Protein AF-A0A2S9XKL3-F1 (afdb_monomer)

Secondary structure (DSSP, 8-state):
--------SSSTTGGGGGGPPPPHHHHHHHHHHHHHHHHTHHHHTS-HHHHHHHHHHHHHHHHHHHHHH-HHHHHHHHHHHHH-SSHHHHHHHHHGGG-

pLDDT: mean 80.09, std 16.91, range [36.41, 94.81]

Organism: NCBI:txid215803

Sequence (99 aa):
MKKFRTLIALAALAPMLAACAPAPEDVCQHVVDLMKKELGEQVDAMPEDEITKIKDNCVKEAEKEKEMKGALEYKKQAKCVMAAESLDDLKTCEEDEKK

Foldseek 3Di:
DDDPDPDPDPPVCVVVVVPDADQQLRLLVLVLVQCCVPVPPVSVVDDPVVSVVSSVVSNVVLVVVCVVVHVPLSSQLSVQSNVDPHPVSNVVSVVVVPD

Radius of gyration: 18.77 Å; Cα contacts (8 Å, |Δi|>4): 61; chains: 1; bounding box: 44×23×62 Å

Structure (mmCIF, N/CA/C/O backbone):
data_AF-A0A2S9XKL3-F1
#
_entry.id   AF-A0A2S9XKL3-F1
#
loop_
_atom_site.group_PDB
_atom_site.id
_atom_site.type_symbol
_atom_site.label_atom_id
_atom_site.label_alt_id
_atom_site.label_comp_id
_atom_site.label_asym_id
_atom_site.label_entity_id
_atom_site.label_seq_id
_atom_site.pdbx_PDB_ins_code
_atom_site.Cartn_x
_atom_site.Cartn_y
_atom_site.Cartn_z
_atom_site.occupancy
_atom_site.B_iso_or_equiv
_atom_site.auth_seq_id
_atom_site.auth_comp_id
_atom_site.auth_asym_id
_atom_site.auth_atom_id
_atom_site.pdbx_PDB_model_num
ATOM 1 N N . MET A 1 1 ? -30.413 -6.110 -47.545 1.00 46.59 1 MET A N 1
ATOM 2 C CA . MET A 1 1 ? -28.959 -6.236 -47.283 1.00 46.59 1 MET A CA 1
ATOM 3 C C . MET A 1 1 ? -28.255 -4.920 -47.611 1.00 46.59 1 MET A C 1
ATOM 5 O O . MET A 1 1 ? -27.972 -4.661 -48.775 1.00 46.59 1 MET A O 1
ATOM 9 N N . LYS A 1 2 ? -28.035 -4.033 -46.631 1.00 43.28 2 LYS A N 1
ATOM 10 C CA . LYS A 1 2 ? -27.246 -2.807 -46.843 1.00 43.28 2 LYS A CA 1
ATOM 11 C C . LYS A 1 2 ? -26.657 -2.303 -45.514 1.00 43.28 2 LYS A C 1
ATOM 13 O O . LYS A 1 2 ? -27.341 -1.671 -44.729 1.00 43.28 2 LYS A O 1
ATOM 18 N N . LYS A 1 3 ? -25.354 -2.572 -45.362 1.00 49.06 3 LYS A N 1
ATOM 19 C CA . LYS A 1 3 ? -24.338 -1.694 -44.752 1.00 49.06 3 LYS A CA 1
ATOM 20 C C . LYS A 1 3 ? -24.365 -1.512 -43.221 1.00 49.06 3 LYS A C 1
ATOM 22 O O . LYS A 1 3 ? -24.509 -0.403 -42.729 1.00 49.06 3 LYS A O 1
ATOM 27 N N . PHE A 1 4 ? -24.032 -2.579 -42.492 1.00 58.56 4 PHE A N 1
ATOM 28 C CA . PHE A 1 4 ? -23.352 -2.483 -41.189 1.00 58.56 4 PHE A CA 1
ATOM 29 C C . PHE A 1 4 ? -21.908 -1.991 -41.406 1.00 58.56 4 PHE A C 1
ATOM 31 O O . PHE A 1 4 ? -20.987 -2.792 -41.542 1.00 58.56 4 PHE A O 1
ATOM 38 N N . ARG A 1 5 ? -21.699 -0.679 -41.561 1.00 57.38 5 ARG A N 1
ATOM 39 C CA . ARG A 1 5 ? -20.366 -0.107 -41.836 1.00 57.38 5 ARG A CA 1
ATOM 40 C C . ARG A 1 5 ? -20.086 1.160 -41.029 1.00 57.38 5 ARG A C 1
ATOM 42 O O . ARG A 1 5 ? -19.660 2.153 -41.605 1.00 57.38 5 ARG A O 1
ATOM 49 N N . THR A 1 6 ? -20.326 1.172 -39.716 1.00 58.09 6 THR A N 1
ATOM 50 C CA . THR A 1 6 ? -19.864 2.303 -38.881 1.00 58.09 6 THR A CA 1
ATOM 51 C C . THR A 1 6 ? -19.743 1.956 -37.393 1.00 58.09 6 THR A C 1
ATOM 53 O O . THR A 1 6 ? -20.378 2.595 -36.575 1.00 58.09 6 THR A O 1
ATOM 56 N N . LEU A 1 7 ? -18.954 0.947 -37.007 1.00 56.72 7 LEU A N 1
ATOM 57 C CA . LEU A 1 7 ? -18.622 0.715 -35.585 1.00 56.72 7 LEU A CA 1
ATOM 58 C C . LEU A 1 7 ? -17.201 0.148 -35.413 1.00 56.72 7 LEU A C 1
ATOM 60 O O . LEU A 1 7 ? -17.016 -0.872 -34.768 1.00 56.72 7 LEU A O 1
ATOM 64 N N . ILE A 1 8 ? -16.180 0.758 -36.023 1.00 56.44 8 ILE A N 1
ATOM 65 C CA . ILE A 1 8 ? -14.775 0.422 -35.720 1.00 56.44 8 ILE A CA 1
ATOM 66 C C . ILE A 1 8 ? -13.947 1.708 -35.793 1.00 56.44 8 ILE A C 1
ATOM 68 O O . ILE A 1 8 ? -13.337 1.995 -36.815 1.00 56.44 8 ILE A O 1
ATOM 72 N N . ALA A 1 9 ? -13.974 2.530 -34.743 1.00 54.47 9 ALA A N 1
ATOM 73 C CA . ALA A 1 9 ? -13.063 3.679 -34.629 1.00 54.47 9 ALA A CA 1
ATOM 74 C C . ALA A 1 9 ? -12.817 4.139 -33.176 1.00 54.47 9 ALA A C 1
ATOM 76 O O . ALA A 1 9 ? -12.520 5.304 -32.950 1.00 54.47 9 ALA A O 1
ATOM 77 N N . LEU A 1 10 ? -12.950 3.254 -32.180 1.00 52.47 10 LEU A N 1
ATOM 78 C CA . LEU A 1 10 ? -12.739 3.600 -30.760 1.00 52.47 10 LEU A CA 1
ATOM 79 C C . LEU A 1 10 ? -11.822 2.622 -30.003 1.00 52.47 10 LEU A C 1
ATOM 81 O O . LEU A 1 10 ? -11.682 2.725 -28.793 1.00 52.47 10 LEU A O 1
ATOM 85 N N . ALA A 1 11 ? -11.154 1.697 -30.702 1.00 55.62 11 ALA A N 1
ATOM 86 C CA . ALA A 1 11 ? -10.249 0.722 -30.079 1.00 55.62 11 ALA A CA 1
ATOM 87 C C . ALA A 1 11 ? -8.760 1.137 -30.098 1.00 55.62 11 ALA A C 1
ATOM 89 O O . ALA A 1 11 ? -7.928 0.470 -29.493 1.00 55.62 11 ALA A O 1
ATOM 90 N N . ALA A 1 12 ? -8.400 2.236 -30.773 1.00 50.56 12 ALA A N 1
ATOM 91 C CA . ALA A 1 12 ? -6.998 2.620 -30.985 1.00 50.56 12 ALA A CA 1
ATOM 92 C C . ALA A 1 12 ? -6.342 3.378 -29.808 1.00 50.56 12 ALA A C 1
ATOM 94 O O . ALA A 1 12 ? -5.145 3.639 -29.856 1.00 50.56 12 ALA A O 1
ATOM 95 N N . LEU A 1 13 ? -7.089 3.714 -28.747 1.00 50.31 13 LEU A N 1
ATOM 96 C CA . LEU A 1 13 ? -6.554 4.404 -27.557 1.00 50.31 13 LEU A CA 1
ATOM 97 C C . LEU A 1 13 ? -6.265 3.467 -26.374 1.00 50.31 13 LEU A C 1
ATOM 99 O O . LEU A 1 13 ? -5.653 3.887 -25.395 1.00 50.31 13 LEU A O 1
ATOM 103 N N . ALA A 1 14 ? -6.635 2.189 -26.474 1.00 52.69 14 ALA A N 1
ATOM 104 C CA . ALA A 1 14 ? -6.375 1.196 -25.434 1.00 52.69 14 ALA A CA 1
ATOM 105 C C . ALA A 1 14 ? -4.885 1.032 -25.034 1.00 52.69 14 ALA A C 1
ATOM 107 O O . ALA A 1 14 ? -4.632 0.804 -23.850 1.00 52.69 14 ALA A O 1
ATOM 108 N N . PRO A 1 15 ? -3.874 1.183 -25.923 1.00 54.03 15 PRO A N 1
ATOM 109 C CA . PRO A 1 15 ? -2.487 0.919 -25.532 1.00 54.03 15 PRO A CA 1
ATOM 110 C C . PRO A 1 15 ? -1.891 1.958 -24.570 1.00 54.03 15 PRO A C 1
ATOM 112 O O . PRO A 1 15 ? -0.917 1.652 -23.886 1.00 54.03 15 PRO A O 1
ATOM 115 N N . MET A 1 16 ? -2.447 3.176 -24.490 1.00 50.41 16 MET A N 1
ATOM 116 C CA . MET A 1 16 ? -1.868 4.241 -23.655 1.00 50.41 16 MET A CA 1
ATOM 117 C C . MET A 1 16 ? -2.165 4.077 -22.157 1.00 50.41 16 MET A C 1
ATOM 119 O O . MET A 1 16 ? -1.438 4.626 -21.335 1.00 50.41 16 MET A O 1
ATOM 123 N N . LEU A 1 17 ? -3.164 3.274 -21.777 1.00 51.84 17 LEU A N 1
ATOM 124 C CA . LEU A 1 17 ? -3.516 3.054 -20.367 1.00 51.84 17 LEU A CA 1
ATOM 125 C C . LEU A 1 17 ? -2.569 2.068 -19.659 1.00 51.84 17 LEU A C 1
ATOM 127 O O . LEU A 1 17 ? -2.410 2.127 -18.444 1.00 51.84 17 LEU A O 1
ATOM 131 N N . ALA A 1 18 ? -1.861 1.207 -20.398 1.00 52.06 18 ALA A N 1
ATOM 132 C CA . ALA A 1 18 ? -0.880 0.279 -19.819 1.00 52.06 18 ALA A CA 1
ATOM 133 C C . ALA A 1 18 ? 0.420 0.978 -19.351 1.00 52.06 18 ALA A C 1
ATOM 135 O O . ALA A 1 18 ? 1.221 0.411 -18.586 1.00 52.06 18 ALA A O 1
ATOM 136 N N . ALA A 1 19 ? 0.639 2.220 -19.799 1.00 55.53 19 ALA A N 1
ATOM 137 C CA . ALA A 1 19 ? 1.827 3.011 -19.503 1.00 55.53 19 ALA A CA 1
ATOM 138 C C . ALA A 1 19 ? 1.751 3.757 -18.158 1.00 55.53 19 ALA A C 1
ATOM 140 O O . ALA A 1 19 ? 2.805 4.015 -17.576 1.00 55.53 19 ALA A O 1
ATOM 141 N N . CYS A 1 20 ? 0.563 4.003 -17.607 1.00 71.19 20 CYS A N 1
ATOM 142 C CA . CYS A 1 20 ? 0.413 4.713 -16.337 1.00 71.19 20 CYS A CA 1
ATOM 143 C C . CYS A 1 20 ? 0.779 3.817 -15.141 1.00 71.19 20 CYS A C 1
ATOM 145 O O . CYS A 1 20 ? 0.483 2.618 -15.122 1.00 71.19 20 CYS A O 1
ATOM 147 N N . ALA A 1 21 ? 1.500 4.384 -14.176 1.00 78.25 21 ALA A N 1
ATOM 148 C CA . ALA A 1 21 ? 1.611 3.806 -12.842 1.00 78.25 21 ALA A CA 1
ATOM 149 C C . ALA A 1 21 ? 0.333 4.147 -12.061 1.00 78.25 21 ALA A C 1
ATOM 151 O O . ALA A 1 21 ? -0.203 5.234 -12.296 1.00 78.25 21 ALA A O 1
ATOM 152 N N . PRO A 1 22 ? -0.151 3.263 -11.172 1.00 86.69 22 PRO A N 1
ATOM 153 C CA . PRO A 1 22 ? -1.189 3.631 -10.215 1.00 86.69 22 PRO A CA 1
ATOM 154 C C . PRO A 1 22 ? -0.780 4.895 -9.451 1.00 86.69 22 PRO A C 1
ATOM 156 O O . PRO A 1 22 ? 0.410 5.090 -9.174 1.00 86.69 22 PRO A O 1
ATOM 159 N N . ALA A 1 23 ? -1.745 5.764 -9.158 1.00 89.56 23 ALA A N 1
ATOM 160 C CA . ALA A 1 23 ? -1.481 6.920 -8.319 1.00 89.56 23 ALA A CA 1
ATOM 161 C C . ALA A 1 23 ? -1.2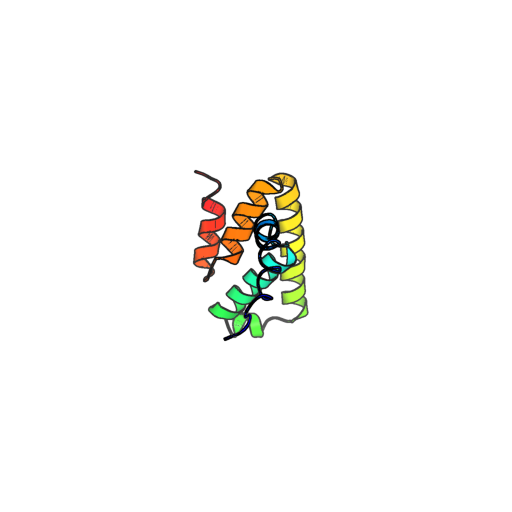69 6.456 -6.863 1.00 89.56 23 ALA A C 1
ATOM 163 O O . ALA A 1 23 ? -1.923 5.496 -6.443 1.00 89.56 23 ALA A O 1
ATOM 164 N N . PRO A 1 24 ? -0.379 7.100 -6.087 1.00 90.50 24 PRO A N 1
ATOM 165 C CA . PRO A 1 24 ? -0.193 6.790 -4.669 1.00 90.50 24 PRO A CA 1
ATOM 166 C C . PRO A 1 24 ? -1.500 6.772 -3.871 1.00 90.50 24 PRO A C 1
ATOM 168 O O . PRO A 1 24 ? -1.692 5.915 -3.014 1.00 90.50 24 PRO A O 1
ATOM 171 N N . GLU A 1 25 ? -2.426 7.673 -4.189 1.00 92.31 25 GLU A N 1
ATOM 172 C CA . GLU A 1 25 ? -3.738 7.765 -3.556 1.00 92.31 25 GLU A CA 1
ATOM 173 C C . GLU A 1 25 ? -4.573 6.503 -3.781 1.00 92.31 25 GLU A C 1
ATOM 175 O O . GLU A 1 25 ? -5.181 6.005 -2.835 1.00 92.31 25 GLU A O 1
ATOM 180 N N . ASP A 1 26 ? -4.560 5.960 -5.001 1.00 93.56 26 ASP A N 1
ATOM 181 C CA . ASP A 1 26 ? -5.298 4.743 -5.351 1.00 93.56 26 ASP A CA 1
ATOM 182 C C . ASP A 1 26 ? -4.697 3.517 -4.651 1.00 93.56 26 ASP A C 1
ATOM 184 O O . ASP A 1 26 ? -5.426 2.687 -4.112 1.00 93.56 26 ASP A O 1
ATOM 188 N N . VAL A 1 27 ? -3.362 3.434 -4.608 1.00 92.69 27 VAL A N 1
ATOM 189 C CA . VAL A 1 27 ? -2.624 2.366 -3.913 1.00 92.69 27 VAL A CA 1
ATOM 190 C C . VAL A 1 27 ? -2.959 2.371 -2.426 1.00 92.69 27 VAL A C 1
ATOM 192 O O . VAL A 1 27 ? -3.326 1.343 -1.861 1.00 92.69 27 VAL A O 1
ATOM 195 N N . CYS A 1 28 ? -2.877 3.536 -1.788 1.00 94.50 28 CYS A N 1
ATOM 196 C CA . CYS A 1 28 ? -3.145 3.671 -0.362 1.00 94.50 28 CYS A CA 1
ATOM 197 C C . CYS A 1 28 ? -4.616 3.445 -0.018 1.00 94.50 28 CYS A C 1
ATOM 199 O O . CYS A 1 28 ? -4.916 2.852 1.018 1.00 94.50 28 CYS A O 1
ATOM 201 N N . GLN A 1 29 ? -5.537 3.871 -0.887 1.00 94.62 29 GLN A N 1
ATOM 202 C CA . GLN A 1 29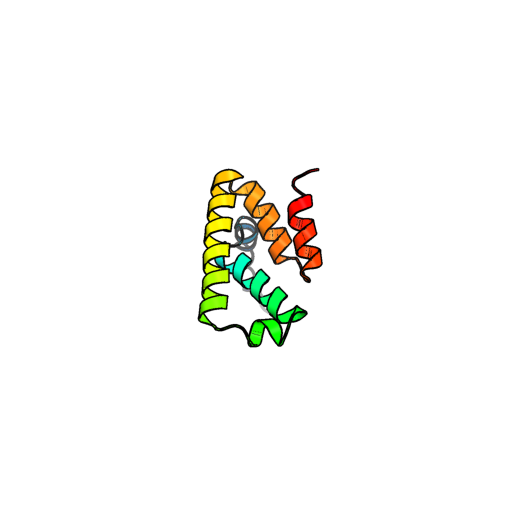 ? -6.953 3.564 -0.721 1.00 94.62 29 GLN A CA 1
ATOM 203 C C . GLN A 1 29 ? -7.202 2.053 -0.793 1.00 94.62 29 GLN A C 1
ATOM 205 O O . GLN A 1 29 ? -7.880 1.519 0.081 1.00 94.62 29 GLN A O 1
ATOM 210 N N . HIS A 1 30 ? -6.595 1.355 -1.758 1.00 94.81 30 HIS A N 1
ATOM 211 C CA . HIS A 1 30 ? -6.717 -0.100 -1.890 1.00 94.81 30 HIS A CA 1
ATOM 212 C C . HIS A 1 30 ? -6.217 -0.842 -0.645 1.00 94.81 30 HIS A C 1
ATOM 214 O O . HIS A 1 30 ? -6.879 -1.756 -0.160 1.00 94.81 30 HIS A O 1
ATOM 220 N N . VAL A 1 31 ? -5.094 -0.410 -0.061 1.00 91.88 31 VAL A N 1
ATOM 221 C CA . VAL A 1 31 ? -4.580 -0.991 1.192 1.00 91.88 31 VAL A CA 1
ATOM 222 C C . VAL A 1 31 ? -5.564 -0.790 2.349 1.00 91.88 31 VAL A C 1
ATOM 224 O O 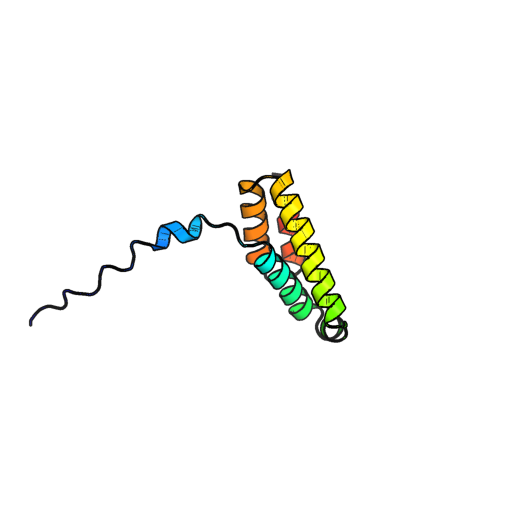. VAL A 1 31 ? -5.834 -1.733 3.091 1.00 91.88 31 VAL A O 1
ATOM 227 N N . VAL A 1 32 ? -6.146 0.405 2.493 1.00 92.19 32 VAL A N 1
ATOM 228 C CA . VAL A 1 32 ? -7.175 0.663 3.517 1.00 92.19 32 VAL A CA 1
ATOM 229 C C . VAL A 1 32 ? -8.411 -0.206 3.285 1.00 92.19 32 VAL A C 1
ATOM 231 O O . VAL A 1 32 ? -8.985 -0.722 4.244 1.00 92.19 32 VAL A O 1
ATOM 234 N N . ASP A 1 33 ? -8.811 -0.411 2.034 1.00 93.12 33 ASP A N 1
ATOM 235 C CA . ASP A 1 33 ? -9.958 -1.252 1.695 1.00 93.12 33 ASP A CA 1
ATOM 236 C C . ASP A 1 33 ? -9.688 -2.732 2.010 1.00 93.12 33 ASP A C 1
ATOM 238 O O . ASP A 1 33 ? -10.566 -3.411 2.546 1.00 93.12 33 ASP A O 1
ATOM 242 N N . LEU A 1 34 ? -8.465 -3.224 1.779 1.00 92.75 34 LEU A N 1
ATOM 243 C CA . LEU A 1 34 ? -8.030 -4.555 2.220 1.00 92.75 34 LEU A CA 1
ATOM 244 C C . LEU A 1 34 ? -8.034 -4.675 3.749 1.00 92.75 34 LEU A C 1
ATOM 246 O O . LEU A 1 34 ? -8.546 -5.659 4.284 1.00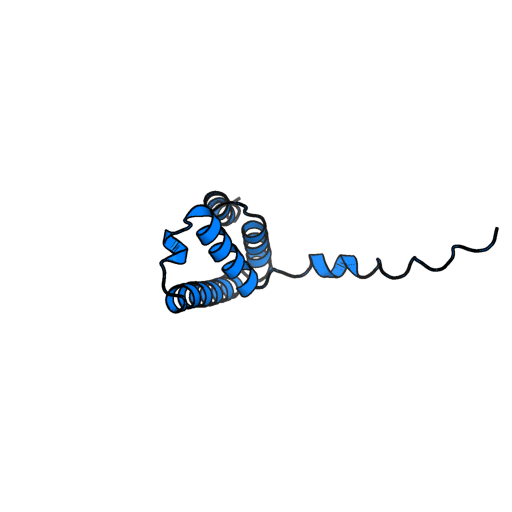 92.75 34 LEU A O 1
ATOM 250 N N . MET A 1 35 ? -7.541 -3.658 4.464 1.00 90.38 35 MET A N 1
ATOM 251 C CA . MET A 1 35 ? -7.602 -3.626 5.928 1.00 90.38 35 MET A CA 1
ATOM 252 C C . MET A 1 35 ? -9.047 -3.698 6.422 1.00 90.38 35 MET A C 1
ATOM 254 O O . MET A 1 35 ? -9.344 -4.500 7.303 1.00 90.38 35 MET A O 1
ATOM 258 N N . LYS A 1 36 ? -9.962 -2.915 5.840 1.00 91.19 36 LYS A N 1
ATOM 259 C CA . LYS A 1 36 ? -11.396 -2.973 6.169 1.00 91.19 36 LYS A CA 1
ATOM 260 C C . LYS A 1 36 ? -11.988 -4.346 5.880 1.00 91.19 36 LYS A C 1
ATOM 262 O O . LYS A 1 36 ? -12.707 -4.889 6.711 1.00 91.19 36 LYS A O 1
ATOM 267 N N . LYS A 1 37 ? -11.668 -4.923 4.721 1.00 91.56 37 LYS A N 1
ATOM 268 C CA . LYS A 1 37 ? -12.156 -6.240 4.298 1.00 91.56 37 LYS A CA 1
ATOM 269 C C . LYS A 1 37 ? -11.754 -7.347 5.276 1.00 91.56 37 LYS A C 1
ATOM 271 O O . LYS A 1 37 ? -12.572 -8.220 5.552 1.00 91.56 37 LYS A O 1
ATOM 276 N N . GLU A 1 38 ? -10.521 -7.332 5.775 1.00 91.25 38 GLU A N 1
ATOM 277 C CA . GLU A 1 38 ? -9.995 -8.418 6.613 1.00 91.25 38 GLU A CA 1
A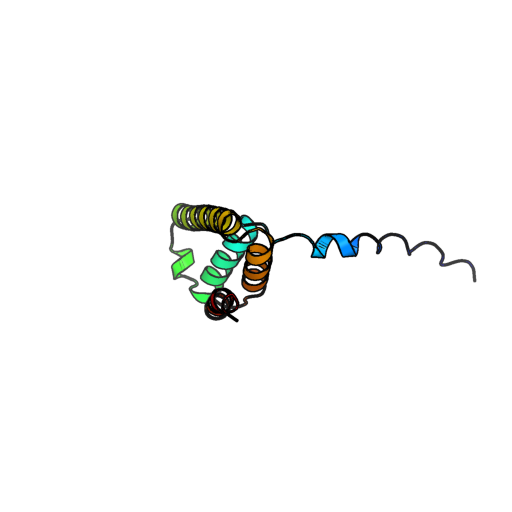TOM 278 C C . GLU A 1 38 ? -10.166 -8.196 8.113 1.00 91.25 38 GLU A C 1
ATOM 280 O O . GLU A 1 38 ? -10.449 -9.138 8.851 1.00 91.25 38 GLU A O 1
ATOM 285 N N . LEU A 1 39 ? -9.984 -6.960 8.574 1.00 88.12 39 LEU A N 1
ATOM 286 C CA . LEU A 1 39 ? -10.015 -6.621 9.996 1.00 88.12 39 LEU A CA 1
ATOM 287 C C . LEU A 1 39 ? -11.403 -6.143 10.449 1.00 88.12 39 LEU A C 1
ATOM 289 O O . LEU A 1 39 ? -11.664 -6.116 11.656 1.00 88.12 39 LEU A O 1
ATOM 293 N N . GLY A 1 40 ? -12.289 -5.805 9.503 1.00 86.56 40 GLY A N 1
ATOM 294 C CA . GLY A 1 40 ? -13.703 -5.502 9.728 1.00 86.56 40 GLY A CA 1
ATOM 295 C C . GLY A 1 40 ? -13.923 -4.444 10.804 1.00 86.56 40 GLY A C 1
ATOM 296 O O . GLY A 1 40 ? -13.404 -3.330 10.719 1.00 86.56 40 GLY A O 1
ATOM 297 N N . GLU A 1 41 ? -14.641 -4.836 11.860 1.00 84.38 41 GLU A N 1
ATOM 298 C CA . GLU A 1 41 ? -15.032 -3.970 12.980 1.00 84.38 41 GLU A CA 1
ATOM 299 C C . GLU A 1 41 ? -13.858 -3.236 13.644 1.00 84.38 41 GLU A C 1
ATOM 301 O O . GLU A 1 41 ? -14.054 -2.158 14.196 1.00 84.38 41 GLU A O 1
ATOM 306 N N . GLN A 1 42 ? -12.631 -3.766 13.582 1.00 83.50 42 GLN A N 1
ATOM 307 C CA . GLN A 1 42 ? -11.460 -3.076 14.136 1.00 83.50 42 GLN A CA 1
ATOM 308 C C . GLN A 1 42 ? -11.130 -1.790 13.376 1.00 83.50 42 GLN A C 1
ATOM 310 O O . GLN A 1 42 ? -10.696 -0.814 13.982 1.00 83.50 42 GLN A O 1
ATOM 315 N N . VAL A 1 43 ? -11.330 -1.788 12.057 1.00 83.94 43 VAL A N 1
ATOM 316 C CA . VAL A 1 43 ? -11.069 -0.618 11.213 1.00 83.94 43 VAL A CA 1
ATOM 317 C C . VAL A 1 43 ? -12.266 0.321 11.221 1.00 83.94 43 VAL A C 1
ATOM 319 O O . VAL A 1 43 ? -12.075 1.532 11.242 1.00 83.94 43 VAL A O 1
ATOM 322 N N . ASP A 1 44 ? -13.484 -0.215 11.291 1.00 83.56 44 ASP A N 1
ATOM 323 C CA . ASP A 1 44 ? -14.701 0.596 11.409 1.00 83.56 44 ASP A CA 1
ATOM 324 C C . ASP A 1 44 ? -14.821 1.297 12.774 1.00 83.56 44 ASP A C 1
ATOM 326 O O . ASP A 1 44 ? -15.453 2.346 12.881 1.00 83.56 44 ASP A O 1
ATOM 330 N N . ALA A 1 45 ? -14.199 0.745 13.822 1.00 86.56 45 ALA A N 1
ATOM 331 C CA . ALA A 1 45 ? -14.112 1.378 15.136 1.00 86.56 45 ALA A CA 1
ATOM 332 C C . ALA A 1 45 ? -13.046 2.485 15.213 1.00 86.56 45 ALA A C 1
ATOM 334 O O . ALA A 1 45 ? -13.030 3.234 16.195 1.00 86.56 45 ALA A O 1
ATOM 335 N N . MET A 1 46 ? -12.154 2.597 14.219 1.00 86.69 46 MET A N 1
ATOM 336 C CA . MET A 1 46 ? -11.185 3.688 14.181 1.00 86.69 46 MET A CA 1
ATOM 337 C C . MET A 1 46 ? -11.872 5.004 13.793 1.00 86.69 46 MET A C 1
ATOM 339 O O . MET A 1 46 ? -12.694 5.031 12.874 1.00 86.69 46 MET A O 1
ATOM 343 N N . PRO A 1 47 ? -11.513 6.121 14.445 1.00 90.31 47 PRO A N 1
ATOM 344 C CA . PRO A 1 47 ? -11.949 7.445 14.029 1.00 90.31 47 PRO A C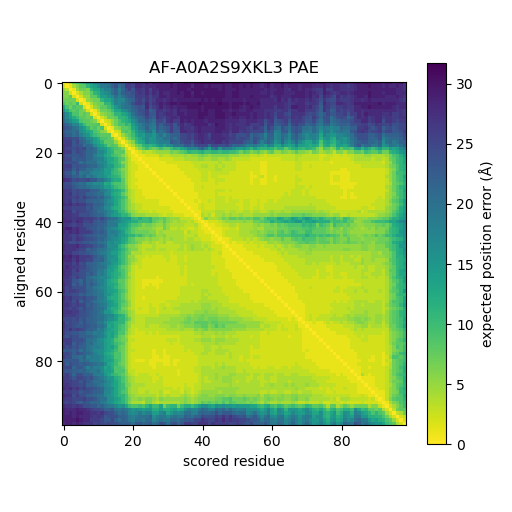A 1
ATOM 345 C C . PRO A 1 47 ? -11.615 7.729 12.555 1.00 90.31 47 PRO A C 1
ATOM 347 O O . PRO A 1 47 ? -10.530 7.401 12.069 1.00 90.31 47 PRO A O 1
ATOM 350 N N . GLU A 1 48 ? -12.527 8.379 11.826 1.00 87.50 48 GLU A N 1
ATOM 351 C CA . GLU A 1 48 ? -12.324 8.698 10.402 1.00 87.50 48 GLU A CA 1
ATOM 352 C C . GLU A 1 48 ? -11.086 9.579 10.155 1.00 87.50 48 GLU A C 1
ATOM 354 O O . GLU A 1 48 ? -10.431 9.466 9.113 1.00 87.50 48 GLU A O 1
ATOM 359 N N . ASP A 1 49 ? -10.732 10.441 11.111 1.00 90.75 49 ASP A N 1
ATOM 360 C CA . ASP A 1 49 ? -9.519 11.255 11.061 1.00 90.75 49 ASP A CA 1
ATOM 361 C C . ASP A 1 49 ? -8.249 10.405 11.189 1.00 90.75 49 ASP A C 1
ATOM 363 O O . ASP A 1 49 ? -7.240 10.711 10.551 1.00 90.75 49 ASP A O 1
ATOM 367 N N . GLU A 1 50 ? -8.306 9.300 11.934 1.00 90.69 50 GLU A N 1
ATOM 368 C CA . GLU A 1 50 ? -7.205 8.348 12.043 1.00 90.69 50 GLU A CA 1
ATOM 369 C C . GLU A 1 50 ? -7.015 7.575 10.732 1.00 90.69 50 GLU A C 1
ATOM 371 O O . GLU A 1 50 ? -5.900 7.528 10.209 1.00 90.69 50 GLU A O 1
ATOM 376 N N . ILE A 1 51 ? -8.102 7.082 10.125 1.00 88.62 51 ILE A N 1
ATOM 377 C CA . ILE A 1 51 ? -8.066 6.447 8.794 1.00 88.62 51 ILE A CA 1
ATOM 378 C C . ILE A 1 51 ? -7.515 7.410 7.739 1.00 88.62 51 ILE A C 1
ATOM 380 O O . ILE A 1 51 ? -6.671 7.039 6.919 1.00 88.62 51 ILE A O 1
ATOM 384 N N . THR A 1 52 ? -7.965 8.665 7.771 1.00 90.62 52 THR A N 1
ATOM 385 C CA . THR A 1 52 ? -7.494 9.704 6.849 1.00 90.62 52 THR A CA 1
ATOM 386 C C . THR A 1 52 ? -6.001 9.955 7.037 1.00 90.62 52 THR A C 1
ATOM 388 O O . THR A 1 52 ? -5.253 9.967 6.063 1.00 90.62 52 THR A O 1
ATOM 391 N N . LYS A 1 53 ? -5.534 10.058 8.284 1.00 92.44 53 LYS A N 1
ATOM 392 C CA . LYS A 1 53 ? -4.115 10.245 8.599 1.00 92.44 53 LYS A CA 1
ATOM 393 C C . LYS A 1 53 ? -3.255 9.054 8.171 1.00 92.44 53 LYS A C 1
ATOM 395 O O . LYS A 1 53 ? -2.137 9.262 7.700 1.00 92.44 53 LYS A O 1
ATOM 400 N N . ILE A 1 54 ? -3.752 7.825 8.313 1.00 90.50 54 ILE A N 1
ATOM 401 C CA . ILE A 1 54 ? -3.078 6.615 7.816 1.00 90.50 54 ILE A CA 1
ATOM 402 C C . ILE A 1 54 ? -2.916 6.698 6.297 1.00 90.50 54 ILE A C 1
ATOM 404 O O . ILE A 1 54 ? -1.807 6.519 5.792 1.00 90.50 54 ILE A O 1
ATOM 408 N N . LYS A 1 55 ? -3.987 7.043 5.576 1.00 92.50 55 LYS A N 1
ATOM 409 C CA . LYS A 1 55 ? -3.949 7.200 4.119 1.00 92.50 55 LYS A CA 1
ATOM 410 C C . LYS A 1 55 ? -2.981 8.304 3.686 1.00 92.50 55 LYS A C 1
ATOM 412 O O . LYS A 1 55 ? -2.151 8.065 2.816 1.00 92.50 55 LYS A O 1
ATOM 417 N N . ASP A 1 56 ? -3.029 9.474 4.318 1.00 93.75 56 ASP A N 1
ATOM 418 C CA . ASP A 1 56 ? -2.151 10.603 3.985 1.00 93.75 56 ASP A CA 1
ATOM 419 C C . ASP A 1 56 ? -0.671 10.276 4.225 1.00 93.75 56 ASP A C 1
ATOM 421 O O . ASP A 1 56 ? 0.197 10.667 3.444 1.00 93.75 56 ASP A O 1
ATOM 425 N N . ASN A 1 57 ? -0.367 9.549 5.303 1.00 93.69 57 ASN A N 1
ATOM 426 C CA . ASN A 1 57 ? 0.992 9.082 5.567 1.00 93.69 57 ASN A CA 1
ATOM 427 C C . ASN A 1 57 ? 1.433 8.032 4.543 1.00 93.69 57 ASN A C 1
ATOM 429 O O . ASN A 1 57 ? 2.561 8.104 4.066 1.00 93.69 57 ASN A O 1
ATOM 433 N N . CYS A 1 58 ? 0.547 7.106 4.168 1.00 93.75 58 CYS A N 1
ATOM 434 C CA . CYS A 1 58 ? 0.823 6.144 3.105 1.00 93.75 58 CYS A CA 1
ATOM 435 C C . CYS A 1 58 ? 1.156 6.853 1.785 1.00 93.75 58 CYS A C 1
ATOM 437 O O . CYS A 1 58 ? 2.164 6.527 1.164 1.00 93.75 58 CYS A O 1
ATOM 439 N N . VAL A 1 59 ? 0.375 7.866 1.3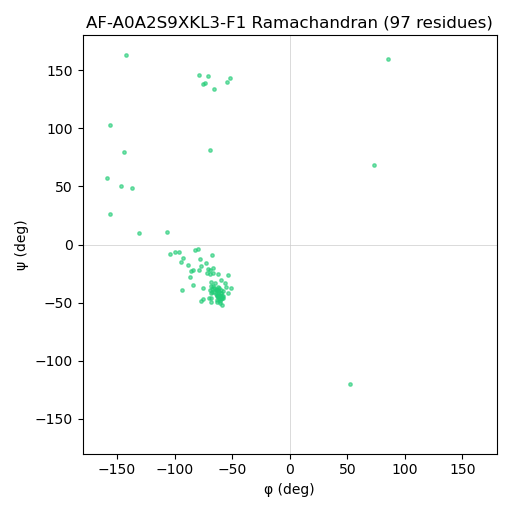88 1.00 94.31 59 VAL A N 1
ATOM 440 C CA . VAL A 1 59 ? 0.611 8.622 0.146 1.00 94.31 59 VAL A CA 1
ATOM 441 C C . VAL A 1 59 ? 1.986 9.285 0.171 1.00 94.31 59 VAL A C 1
ATOM 443 O O . VAL A 1 59 ? 2.749 9.134 -0.779 1.00 94.31 59 VAL A O 1
ATOM 446 N N . LYS A 1 60 ? 2.345 9.946 1.278 1.00 94.75 60 LYS A N 1
ATOM 447 C CA . LYS A 1 60 ? 3.661 10.588 1.432 1.00 94.75 60 LYS A CA 1
ATOM 448 C C . LYS A 1 60 ? 4.820 9.600 1.325 1.00 94.75 60 LYS A C 1
ATOM 450 O O . LYS A 1 60 ? 5.819 9.902 0.675 1.00 94.75 60 LYS A O 1
ATOM 455 N N . GLU A 1 61 ? 4.711 8.439 1.966 1.00 91.69 61 GLU A N 1
ATOM 456 C CA . GLU A 1 61 ? 5.761 7.420 1.882 1.00 91.69 61 GLU A CA 1
ATOM 457 C C . GLU A 1 61 ? 5.829 6.804 0.481 1.00 91.69 61 GLU A C 1
ATOM 459 O O . GLU A 1 61 ? 6.925 6.647 -0.048 1.00 91.69 61 GLU A O 1
ATOM 464 N N . ALA A 1 62 ? 4.692 6.564 -0.174 1.00 89.19 62 ALA A N 1
ATOM 465 C CA . ALA A 1 62 ? 4.642 6.078 -1.550 1.00 89.19 62 ALA A CA 1
ATOM 466 C C . ALA A 1 62 ? 5.242 7.085 -2.552 1.00 89.19 62 ALA A C 1
ATOM 468 O O . ALA A 1 62 ? 5.956 6.693 -3.478 1.00 89.19 62 ALA A O 1
ATOM 469 N N . GLU A 1 63 ? 5.008 8.387 -2.369 1.00 90.75 63 GLU A N 1
ATOM 470 C CA . GLU A 1 63 ? 5.656 9.441 -3.159 1.00 90.75 63 GLU A CA 1
ATOM 471 C C . GLU A 1 63 ? 7.172 9.446 -2.950 1.00 90.75 63 GLU A C 1
ATOM 473 O O . GLU A 1 63 ? 7.935 9.433 -3.918 1.00 90.75 63 GLU A O 1
ATOM 478 N N . LYS A 1 64 ? 7.620 9.390 -1.695 1.00 91.25 64 LYS A N 1
ATOM 479 C CA . LYS A 1 64 ? 9.043 9.332 -1.351 1.00 91.25 64 LYS A CA 1
ATOM 480 C C . LYS A 1 64 ? 9.711 8.066 -1.889 1.00 91.25 64 LYS A C 1
ATOM 482 O O . LYS A 1 64 ? 10.830 8.113 -2.393 1.00 91.25 64 LYS A O 1
ATOM 487 N N . GLU A 1 65 ? 9.036 6.927 -1.818 1.00 86.25 65 GLU A N 1
ATOM 488 C CA . GLU A 1 65 ? 9.511 5.659 -2.365 1.00 86.25 65 GLU A CA 1
ATOM 489 C C . GLU A 1 65 ? 9.646 5.724 -3.888 1.00 86.25 65 GLU A C 1
ATOM 491 O O . GLU A 1 65 ? 10.674 5.317 -4.435 1.00 86.25 65 GLU A O 1
ATOM 496 N N . LYS A 1 66 ? 8.670 6.329 -4.571 1.00 86.44 66 LYS A N 1
ATOM 497 C CA . LYS A 1 66 ? 8.737 6.608 -6.008 1.00 86.44 66 LYS A CA 1
ATOM 498 C C . LYS A 1 66 ? 9.916 7.507 -6.374 1.00 86.44 66 LYS A C 1
ATOM 500 O O . LYS A 1 66 ? 10.549 7.268 -7.404 1.00 86.44 66 LYS A O 1
ATOM 505 N N . GLU A 1 67 ? 10.223 8.516 -5.562 1.00 89.12 67 GLU A N 1
ATOM 506 C CA . GLU A 1 67 ? 11.402 9.369 -5.753 1.00 89.12 67 GLU A CA 1
ATOM 507 C C . GLU A 1 67 ? 12.713 8.594 -5.559 1.00 89.12 67 GLU A C 1
ATOM 509 O O . GLU A 1 67 ? 13.645 8.767 -6.345 1.00 89.12 67 GLU A O 1
ATOM 514 N N . MET A 1 68 ? 12.784 7.712 -4.557 1.00 88.12 68 MET A N 1
ATOM 515 C CA . MET A 1 68 ? 13.998 6.953 -4.230 1.00 88.12 68 MET A CA 1
ATOM 516 C C . MET A 1 68 ? 14.280 5.800 -5.202 1.00 88.12 68 MET A C 1
ATOM 518 O O . MET A 1 68 ? 15.417 5.630 -5.640 1.00 88.12 68 MET A O 1
ATOM 522 N N . LYS A 1 69 ? 13.267 4.991 -5.529 1.00 83.62 69 LYS A N 1
ATOM 523 C CA . LYS A 1 69 ? 13.400 3.800 -6.390 1.00 83.62 69 LYS A CA 1
ATOM 524 C C . LYS A 1 69 ? 13.222 4.118 -7.876 1.00 83.62 69 LYS A C 1
ATOM 526 O O . LYS A 1 69 ? 13.628 3.346 -8.744 1.00 83.62 69 LYS A O 1
ATOM 531 N N . GLY A 1 70 ? 12.630 5.270 -8.180 1.00 86.81 70 GLY A N 1
ATOM 532 C CA . GLY A 1 70 ? 12.293 5.687 -9.530 1.00 86.81 70 GLY A CA 1
ATOM 533 C C . GLY A 1 70 ? 10.941 5.149 -10.002 1.00 86.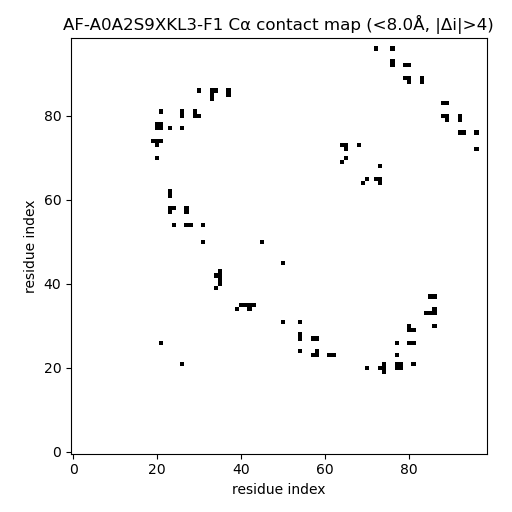81 70 GLY A C 1
ATOM 534 O O . GLY A 1 70 ? 10.401 4.155 -9.518 1.00 86.81 70 GLY A O 1
ATOM 535 N N . ALA A 1 71 ? 10.388 5.819 -11.015 1.00 85.06 71 ALA A N 1
ATOM 536 C CA . ALA A 1 71 ? 9.019 5.591 -11.473 1.00 85.06 71 ALA A CA 1
ATOM 537 C C . ALA A 1 71 ? 8.744 4.173 -12.011 1.00 85.06 71 ALA A C 1
ATOM 539 O O . ALA A 1 71 ? 7.590 3.748 -12.015 1.00 85.06 71 ALA A O 1
ATOM 540 N N . LEU A 1 72 ? 9.765 3.455 -12.496 1.00 86.69 72 LEU A N 1
ATOM 541 C CA . LEU A 1 72 ? 9.592 2.111 -13.054 1.00 86.69 72 LEU A CA 1
ATOM 542 C C . LEU A 1 72 ? 9.413 1.053 -11.962 1.00 86.69 72 LEU A C 1
ATOM 544 O O . LEU A 1 72 ? 8.483 0.256 -12.061 1.00 86.69 72 LEU A O 1
ATOM 548 N N . GLU A 1 73 ? 10.273 1.057 -10.944 1.00 87.88 73 GLU A N 1
ATOM 549 C CA . GLU A 1 73 ? 10.202 0.098 -9.835 1.00 87.88 73 GLU A CA 1
ATOM 550 C C . GLU A 1 73 ? 8.953 0.356 -8.994 1.00 87.88 73 GLU A C 1
ATOM 552 O O . GLU A 1 73 ? 8.126 -0.542 -8.842 1.00 87.88 73 GLU A O 1
ATOM 557 N N . TYR A 1 74 ? 8.684 1.626 -8.665 1.00 88.75 74 TYR A N 1
ATOM 558 C CA . TYR A 1 74 ? 7.423 2.008 -8.027 1.00 88.75 74 TYR A CA 1
ATOM 559 C C . TYR A 1 74 ? 6.202 1.527 -8.818 1.00 88.75 74 TYR A C 1
ATOM 561 O O . TYR A 1 74 ? 5.247 1.012 -8.251 1.00 88.75 74 TYR A O 1
ATOM 569 N N . LYS A 1 75 ? 6.217 1.640 -10.153 1.00 89.62 75 LYS A N 1
ATOM 570 C CA . LYS A 1 75 ? 5.110 1.151 -10.983 1.00 89.62 75 LYS A CA 1
ATOM 571 C C . LYS A 1 75 ? 4.916 -0.362 -10.867 1.00 89.62 75 LYS A C 1
ATOM 573 O O . LYS A 1 75 ? 3.771 -0.806 -10.947 1.00 89.62 75 LYS A O 1
ATOM 578 N N . LYS A 1 76 ? 5.984 -1.157 -10.749 1.00 89.62 76 LYS A N 1
ATOM 579 C CA . LYS A 1 76 ? 5.874 -2.614 -10.570 1.00 89.62 76 LYS A CA 1
ATOM 580 C C . LYS A 1 76 ? 5.281 -2.935 -9.203 1.00 89.62 76 LYS A C 1
ATOM 582 O O . LYS A 1 76 ? 4.283 -3.649 -9.148 1.00 89.62 76 LYS A O 1
ATOM 587 N N . GLN A 1 77 ? 5.828 -2.334 -8.150 1.00 89.19 77 GLN A N 1
ATOM 588 C CA . GLN A 1 77 ? 5.353 -2.496 -6.779 1.00 89.19 77 GLN A CA 1
ATOM 589 C C . GLN A 1 77 ? 3.889 -2.065 -6.639 1.00 89.19 77 GLN A C 1
ATOM 591 O O . GLN A 1 77 ? 3.051 -2.853 -6.215 1.00 89.19 77 GLN A O 1
ATOM 596 N N . ALA A 1 78 ? 3.544 -0.859 -7.097 1.00 91.19 78 ALA A N 1
ATOM 597 C CA . ALA A 1 78 ? 2.182 -0.340 -7.067 1.00 91.19 78 ALA A CA 1
ATOM 598 C C . ALA A 1 78 ? 1.210 -1.245 -7.834 1.00 91.19 78 ALA A C 1
ATOM 600 O O . ALA A 1 78 ? 0.101 -1.487 -7.376 1.00 91.19 78 ALA A O 1
ATOM 601 N N . LYS A 1 79 ? 1.611 -1.798 -8.986 1.00 91.44 79 LYS A N 1
ATOM 602 C CA . LYS A 1 79 ? 0.776 -2.769 -9.711 1.00 91.44 79 LYS A CA 1
ATOM 603 C C . LYS A 1 79 ? 0.586 -4.076 -8.949 1.00 91.44 79 LYS A C 1
ATOM 605 O O . LYS A 1 79 ? -0.506 -4.626 -9.024 1.00 91.44 79 LYS A O 1
ATOM 610 N N . CYS A 1 80 ? 1.614 -4.560 -8.255 1.00 92.62 80 CYS A N 1
ATOM 611 C CA . CYS A 1 80 ? 1.492 -5.738 -7.403 1.00 92.62 80 CYS A CA 1
ATOM 612 C C . CYS A 1 80 ? 0.514 -5.470 -6.256 1.00 92.62 80 CYS A C 1
ATOM 614 O O . CYS A 1 80 ? -0.444 -6.217 -6.090 1.00 92.62 80 CYS A O 1
ATOM 616 N N . VAL A 1 81 ? 0.676 -4.346 -5.550 1.00 93.00 81 VAL A N 1
ATOM 617 C CA . VAL A 1 81 ? -0.215 -3.945 -4.451 1.00 93.00 81 VAL A CA 1
ATOM 618 C C . VAL A 1 81 ? -1.662 -3.821 -4.926 1.00 93.00 81 VAL A C 1
ATOM 620 O O . VAL A 1 81 ? -2.559 -4.356 -4.288 1.00 93.00 81 VAL A O 1
ATOM 623 N N . MET A 1 82 ? -1.899 -3.195 -6.081 1.00 93.25 82 MET A N 1
ATOM 624 C CA . MET A 1 82 ? -3.246 -3.078 -6.657 1.00 93.25 82 MET A CA 1
ATOM 625 C C . MET A 1 82 ? -3.851 -4.422 -7.097 1.00 93.25 82 MET A C 1
ATOM 627 O O . MET A 1 82 ? -5.062 -4.506 -7.281 1.00 93.25 82 MET A O 1
ATOM 631 N N . ALA A 1 83 ? -3.030 -5.452 -7.315 1.00 93.88 83 ALA A N 1
ATOM 632 C CA . ALA A 1 83 ? -3.481 -6.800 -7.656 1.00 93.88 83 ALA A CA 1
ATOM 633 C C . ALA A 1 83 ? -3.648 -7.708 -6.426 1.00 93.88 83 ALA A C 1
ATOM 635 O O . ALA A 1 83 ? -4.219 -8.787 -6.557 1.00 93.88 83 ALA A O 1
ATOM 636 N N . ALA A 1 84 ? -3.160 -7.290 -5.255 1.00 93.75 84 ALA A N 1
ATOM 637 C CA . ALA A 1 84 ? -3.295 -8.036 -4.014 1.00 93.75 84 ALA A CA 1
ATOM 638 C C . ALA A 1 84 ? -4.766 -8.111 -3.585 1.00 93.75 84 ALA A C 1
ATOM 640 O O . ALA A 1 84 ? -5.479 -7.102 -3.578 1.00 93.75 84 ALA A O 1
ATOM 641 N N . GLU A 1 85 ? -5.212 -9.304 -3.195 1.00 93.06 85 GLU A N 1
ATOM 642 C CA . GLU A 1 85 ? -6.582 -9.543 -2.728 1.00 93.06 85 GLU A CA 1
ATOM 643 C C . GLU A 1 85 ? -6.661 -9.705 -1.205 1.00 93.06 85 GLU A C 1
ATOM 645 O O . GLU A 1 85 ? -7.774 -9.731 -0.652 1.00 93.06 85 GLU A O 1
ATOM 650 N N . SER A 1 86 ? -5.494 -9.786 -0.555 1.00 92.75 86 SER A N 1
ATOM 651 C CA . SER A 1 86 ? -5.320 -9.936 0.883 1.00 92.75 86 SER A CA 1
ATOM 652 C C . SER A 1 86 ? -4.127 -9.151 1.449 1.00 92.75 86 SER A C 1
ATOM 654 O O . SER A 1 86 ? -3.212 -8.763 0.718 1.00 92.75 86 SER A O 1
ATOM 656 N N . LEU A 1 87 ? -4.102 -8.944 2.770 1.00 88.94 87 LEU A N 1
ATOM 657 C CA . LEU A 1 87 ? -2.965 -8.332 3.470 1.00 88.94 87 LEU A CA 1
ATOM 658 C C . LEU A 1 87 ? -1.705 -9.212 3.433 1.00 88.94 87 LEU A C 1
ATOM 660 O O . LEU A 1 87 ? -0.595 -8.694 3.558 1.00 88.94 87 LEU A O 1
ATOM 664 N N . ASP A 1 88 ? -1.850 -10.527 3.261 1.00 88.31 88 ASP A N 1
ATOM 665 C CA . ASP A 1 88 ? -0.713 -11.434 3.079 1.00 88.31 88 ASP A CA 1
ATOM 666 C C . ASP A 1 88 ? -0.116 -11.324 1.669 1.00 88.31 88 ASP A C 1
ATOM 668 O O . ASP A 1 88 ? 1.109 -11.311 1.537 1.00 88.31 88 ASP A O 1
ATOM 672 N N . ASP A 1 89 ? -0.943 -11.139 0.633 1.00 88.94 89 ASP A N 1
ATOM 673 C CA . ASP A 1 89 ? -0.460 -10.900 -0.735 1.00 88.94 89 ASP A CA 1
ATOM 674 C C . ASP A 1 89 ? 0.370 -9.611 -0.813 1.00 88.94 89 ASP A C 1
ATOM 676 O O . ASP A 1 89 ? 1.404 -9.582 -1.483 1.00 88.94 89 ASP A O 1
ATOM 680 N N . LEU A 1 90 ? -0.016 -8.567 -0.065 1.00 86.94 90 LEU A N 1
ATOM 681 C CA . LEU A 1 90 ? 0.740 -7.310 0.002 1.00 86.94 90 LEU A CA 1
ATOM 682 C C . LEU A 1 90 ? 2.199 -7.519 0.425 1.00 86.94 90 LEU A C 1
ATOM 684 O O . LEU A 1 90 ? 3.087 -6.853 -0.104 1.00 86.94 90 LEU A O 1
ATOM 688 N N . LYS A 1 91 ? 2.466 -8.462 1.337 1.00 84.31 91 LYS A N 1
ATOM 689 C CA . LYS A 1 91 ? 3.827 -8.736 1.831 1.00 84.31 91 LYS A CA 1
ATOM 690 C C . LYS A 1 91 ? 4.735 -9.266 0.725 1.00 84.31 91 LYS A C 1
ATOM 692 O O . LYS A 1 91 ? 5.923 -8.963 0.705 1.00 84.31 91 LYS A O 1
ATOM 697 N N . THR A 1 92 ? 4.179 -10.021 -0.219 1.00 85.62 92 THR A N 1
ATOM 698 C CA . THR A 1 92 ? 4.951 -10.566 -1.345 1.00 85.62 92 THR A CA 1
ATOM 699 C C . THR A 1 92 ? 5.359 -9.491 -2.355 1.00 85.62 92 THR A C 1
ATOM 701 O O . THR A 1 92 ? 6.406 -9.611 -2.991 1.00 85.62 92 THR A O 1
ATOM 704 N N . CYS A 1 93 ? 4.616 -8.381 -2.424 1.00 85.62 93 CYS A N 1
ATOM 705 C CA . CYS A 1 93 ? 4.904 -7.273 -3.333 1.00 85.62 93 CYS A CA 1
ATOM 706 C C . CYS A 1 93 ? 6.170 -6.482 -2.981 1.00 85.62 93 CYS A C 1
ATOM 708 O O . CYS A 1 93 ? 6.735 -5.820 -3.851 1.00 85.62 93 CYS A O 1
ATOM 710 N N . GLU A 1 94 ? 6.628 -6.547 -1.729 1.00 69.62 94 GLU A N 1
ATOM 711 C CA . GLU A 1 94 ? 7.902 -5.957 -1.296 1.00 69.62 94 GLU A CA 1
ATOM 712 C C . GLU A 1 94 ? 9.097 -6.899 -1.537 1.00 69.62 94 GLU A C 1
ATOM 714 O O . GLU A 1 94 ? 10.242 -6.450 -1.637 1.00 69.62 94 GLU A O 1
ATOM 719 N N . GLU A 1 95 ? 8.854 -8.210 -1.644 1.00 55.84 95 GLU A N 1
ATOM 720 C CA . GLU A 1 95 ? 9.896 -9.231 -1.811 1.00 55.84 95 GLU A CA 1
ATOM 721 C C . GLU A 1 95 ? 10.289 -9.462 -3.278 1.00 55.84 95 GLU A C 1
ATOM 723 O O . GLU A 1 95 ? 11.449 -9.787 -3.557 1.00 55.84 95 GLU A O 1
ATOM 728 N N . ASP A 1 96 ? 9.374 -9.227 -4.222 1.00 50.06 96 ASP A N 1
ATOM 729 C CA . ASP A 1 96 ? 9.629 -9.370 -5.663 1.00 50.06 96 ASP A CA 1
ATOM 730 C C . ASP A 1 96 ? 10.629 -8.337 -6.227 1.00 50.06 96 ASP A C 1
ATOM 732 O O . ASP A 1 96 ? 11.126 -8.506 -7.340 1.00 50.06 96 ASP A O 1
ATOM 736 N N . GLU A 1 97 ? 11.022 -7.317 -5.454 1.00 47.12 97 GLU A N 1
ATOM 737 C CA . GLU A 1 97 ? 12.123 -6.406 -5.813 1.00 47.12 97 GLU A CA 1
ATOM 738 C C . GLU A 1 97 ? 13.531 -6.979 -5.538 1.00 47.12 97 GLU A C 1
ATOM 740 O O . GLU A 1 97 ? 14.533 -6.340 -5.865 1.00 47.12 97 GLU A O 1
ATOM 745 N N . LYS A 1 98 ? 13.648 -8.181 -4.945 1.00 39.19 98 LYS A N 1
ATOM 746 C CA . LYS A 1 98 ? 14.942 -8.812 -4.599 1.00 39.19 98 LYS A CA 1
ATOM 747 C C . LYS A 1 98 ? 15.365 -9.992 -5.490 1.00 39.19 98 LYS A C 1
ATOM 749 O O . LYS A 1 98 ? 16.331 -10.671 -5.128 1.00 39.19 98 LYS A O 1
ATOM 754 N N . LYS A 1 99 ? 14.700 -10.259 -6.619 1.00 36.41 99 LYS A N 1
ATOM 755 C CA . LYS A 1 99 ? 15.100 -11.324 -7.564 1.00 36.41 99 LYS A CA 1
ATOM 756 C C . LYS A 1 99 ? 15.599 -10.803 -8.904 1.00 36.41 99 LYS A C 1
ATOM 758 O O . LYS A 1 99 ? 14.907 -9.966 -9.518 1.00 36.41 99 LYS A O 1
#

Solvent-accessible surface area (backbone atoms only — not comparable to full-atom values): 5902 Å² total; per-residue (Å²): 143,84,80,97,77,86,86,86,87,79,74,86,64,63,74,65,65,77,72,62,55,71,51,45,63,58,44,31,49,50,50,50,52,40,45,37,70,74,54,36,69,66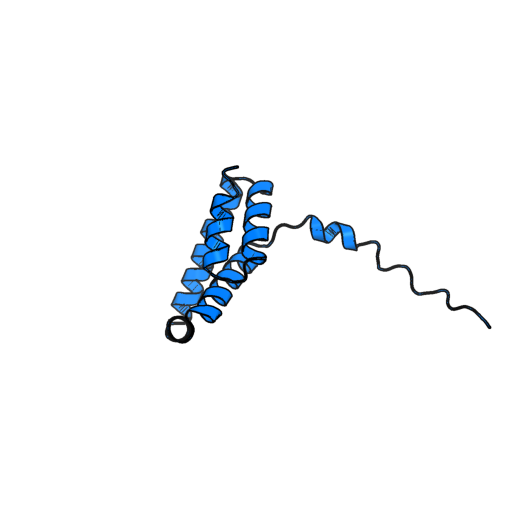,50,71,68,47,54,69,69,55,56,49,50,52,38,54,50,44,27,54,50,47,51,51,46,27,66,72,64,30,69,67,54,38,29,52,36,42,48,42,47,68,66,39,89,43,75,70,48,43,58,51,38,71,54,66,79,77,116

Mean predicted aligned error: 10.35 Å